Protein AF-A0A366HAL2-F1 (afdb_monomer_lite)

Sequence (112 aa):
MAKYQVVRPWFGVAMGQIVTLKEVHPALRANVMLVSEGAPKESDAAAKVLDAARAEAQSIIDAAKAEGQAIIDAARAEVESLIASEVAETASLTPATPDATSDKPKATPKGK

Structure (mmCIF, N/CA/C/O backbone):
data_AF-A0A366HAL2-F1
#
_entry.id   AF-A0A366HAL2-F1
#
loop_
_atom_site.group_PDB
_atom_site.id
_atom_site.type_symbol
_atom_site.label_atom_id
_atom_site.label_alt_id
_atom_site.label_comp_id
_atom_site.label_asym_id
_atom_site.label_entity_id
_atom_site.label_seq_id
_atom_site.pdbx_PDB_ins_code
_atom_site.Cartn_x
_atom_site.Cartn_y
_atom_site.Cartn_z
_atom_site.occupancy
_atom_site.B_iso_or_equiv
_atom_site.auth_seq_id
_atom_site.auth_comp_id
_atom_site.auth_asym_id
_atom_site.auth_atom_id
_atom_site.pdbx_PDB_model_num
ATOM 1 N N . MET A 1 1 ? 12.889 4.866 -34.973 1.00 76.19 1 MET A N 1
ATOM 2 C CA . MET A 1 1 ? 14.298 4.956 -34.522 1.00 76.19 1 MET A CA 1
ATOM 3 C C . MET A 1 1 ? 14.413 4.161 -33.235 1.00 76.19 1 MET A C 1
ATOM 5 O O . MET A 1 1 ? 13.475 4.220 -32.450 1.00 76.19 1 MET A O 1
ATOM 9 N N . ALA A 1 2 ? 15.485 3.396 -33.040 1.00 85.75 2 ALA A N 1
ATOM 10 C CA . ALA A 1 2 ? 15.622 2.546 -31.858 1.00 85.75 2 ALA A CA 1
ATOM 11 C C . ALA A 1 2 ? 16.191 3.340 -30.672 1.00 85.75 2 ALA A C 1
ATOM 13 O O . ALA A 1 2 ? 17.016 4.241 -30.851 1.00 85.75 2 ALA A O 1
ATOM 14 N N . LYS A 1 3 ? 15.729 3.006 -29.465 1.00 89.81 3 LYS A N 1
ATOM 15 C CA . LYS A 1 3 ? 16.208 3.590 -28.211 1.00 89.81 3 LYS A CA 1
ATOM 16 C C . LYS A 1 3 ? 17.253 2.667 -27.605 1.00 89.81 3 LYS A C 1
ATOM 18 O O . LYS A 1 3 ? 17.051 1.457 -27.535 1.00 89.81 3 LYS A O 1
ATOM 23 N N . TYR A 1 4 ? 18.351 3.243 -27.148 1.00 91.25 4 TYR A N 1
ATOM 24 C CA . TYR A 1 4 ? 19.433 2.507 -26.520 1.00 91.25 4 TYR A CA 1
ATOM 25 C C . TYR A 1 4 ? 19.798 3.142 -25.187 1.00 91.25 4 TYR A C 1
ATOM 27 O O . TYR A 1 4 ? 19.846 4.363 -25.075 1.00 91.25 4 TYR A O 1
ATOM 35 N N . GLN A 1 5 ? 20.074 2.313 -24.189 1.00 91.44 5 GLN A N 1
ATOM 36 C CA . GLN A 1 5 ? 20.568 2.724 -22.889 1.00 91.44 5 GLN A CA 1
ATOM 37 C C . GLN A 1 5 ? 22.086 2.649 -22.894 1.00 91.44 5 GLN A C 1
ATOM 39 O O . GLN A 1 5 ? 22.680 1.672 -23.350 1.00 91.44 5 GLN A O 1
ATOM 44 N N . VAL A 1 6 ? 22.718 3.689 -22.376 1.00 93.69 6 VAL A N 1
ATOM 45 C CA . VAL A 1 6 ? 24.170 3.788 -22.289 1.00 93.69 6 VAL A CA 1
ATOM 46 C C . VAL A 1 6 ? 24.654 2.955 -21.107 1.00 93.69 6 VAL A C 1
ATOM 48 O O . VAL A 1 6 ? 24.325 3.238 -19.960 1.00 93.69 6 VAL A O 1
ATOM 51 N N . VAL A 1 7 ? 25.453 1.932 -21.384 1.00 92.44 7 VAL A N 1
ATOM 52 C CA . VAL A 1 7 ? 26.073 1.061 -20.374 1.00 92.44 7 VAL A CA 1
ATOM 53 C C . VAL A 1 7 ? 27.501 1.513 -20.068 1.00 92.44 7 VAL A C 1
ATOM 55 O O . VAL A 1 7 ? 27.951 1.401 -18.932 1.00 92.44 7 VAL A O 1
ATOM 58 N N . ARG A 1 8 ? 28.214 2.067 -21.059 1.00 92.94 8 ARG A N 1
ATOM 59 C CA . ARG A 1 8 ? 29.544 2.668 -20.869 1.00 92.94 8 ARG A CA 1
ATOM 60 C C . ARG A 1 8 ? 29.494 4.141 -21.270 1.00 92.94 8 ARG A C 1
ATOM 62 O O . ARG A 1 8 ? 29.197 4.406 -22.432 1.00 92.94 8 ARG A O 1
ATOM 69 N N . PRO A 1 9 ? 29.762 5.088 -20.357 1.00 93.94 9 PRO A N 1
ATOM 70 C CA . PRO A 1 9 ? 29.680 6.513 -20.660 1.00 93.94 9 PRO A CA 1
ATOM 71 C C . PRO A 1 9 ? 30.752 6.948 -21.669 1.00 93.94 9 PRO A C 1
ATOM 73 O O . PRO A 1 9 ? 31.809 6.326 -21.789 1.00 93.94 9 PRO A O 1
ATOM 76 N N . TRP A 1 10 ? 30.481 8.040 -22.382 1.00 93.19 10 TRP A N 1
ATOM 77 C CA . TRP A 1 10 ? 31.435 8.700 -23.280 1.00 93.19 10 TRP A CA 1
ATOM 78 C C . TRP A 1 10 ? 31.200 10.216 -23.288 1.00 93.19 10 TRP A C 1
ATOM 80 O O . TRP A 1 10 ? 30.402 10.734 -22.510 1.00 93.19 10 TRP A O 1
ATOM 90 N N . PHE A 1 11 ? 31.917 10.946 -24.147 1.00 88.38 11 PHE A N 1
ATOM 91 C CA . PHE A 1 11 ? 31.882 12.408 -24.170 1.00 88.38 11 PHE A CA 1
ATOM 92 C C . PHE A 1 11 ? 30.452 12.965 -24.298 1.00 88.38 11 PHE A C 1
ATOM 94 O O . PHE A 1 11 ? 29.795 12.788 -25.323 1.00 88.38 11 PHE A O 1
ATOM 101 N N . GLY A 1 12 ? 29.985 13.633 -23.238 1.00 90.31 12 GLY A N 1
ATOM 102 C CA . GLY A 1 12 ? 28.665 14.265 -23.167 1.00 90.31 12 GLY A CA 1
ATOM 103 C C . GLY A 1 12 ? 27.483 13.323 -22.901 1.00 90.31 12 GLY A C 1
ATOM 104 O O . GLY A 1 12 ? 26.348 13.793 -22.918 1.00 90.31 12 GLY A O 1
ATOM 105 N N . VAL A 1 13 ? 27.715 12.025 -22.657 1.00 92.50 13 VAL A N 1
ATOM 106 C CA . VAL A 1 13 ? 26.651 11.031 -22.437 1.00 92.50 13 VAL A CA 1
ATOM 107 C C . VAL A 1 13 ? 26.915 10.219 -21.170 1.00 92.50 13 VAL A C 1
ATOM 109 O O . VAL A 1 13 ? 27.946 9.554 -21.036 1.00 92.50 13 VAL A O 1
ATOM 112 N N . ALA A 1 14 ? 25.961 10.266 -20.242 1.00 92.00 14 ALA A N 1
ATOM 113 C CA . ALA A 1 14 ? 26.062 9.619 -18.939 1.00 92.00 14 ALA A CA 1
ATOM 114 C C . ALA A 1 14 ? 25.627 8.145 -18.979 1.00 92.00 14 ALA A C 1
ATOM 116 O O . ALA A 1 14 ? 24.835 7.722 -19.823 1.00 92.00 14 ALA A O 1
ATOM 117 N N . MET A 1 15 ? 26.121 7.357 -18.023 1.00 89.19 15 MET A N 1
ATOM 118 C CA . MET A 1 15 ? 25.671 5.981 -17.809 1.00 89.19 15 MET A CA 1
ATOM 119 C C . MET A 1 15 ? 24.175 5.958 -17.454 1.00 89.19 15 MET A C 1
ATOM 121 O O . MET A 1 15 ? 23.698 6.788 -16.686 1.00 89.19 15 MET A O 1
ATOM 125 N N . GLY A 1 16 ? 23.429 5.021 -18.034 1.00 88.31 16 GLY A N 1
ATOM 126 C CA . GLY A 1 16 ? 21.982 4.876 -17.862 1.00 88.31 16 GLY A CA 1
ATOM 127 C C . GLY A 1 16 ? 21.130 5.783 -18.757 1.00 88.31 16 GLY A C 1
ATOM 128 O O . GLY A 1 16 ? 19.924 5.561 -18.854 1.00 88.31 16 GLY A O 1
ATOM 129 N N . GLN A 1 17 ? 21.723 6.760 -19.451 1.00 90.06 17 GLN A N 1
ATOM 130 C CA . GLN A 1 17 ? 21.001 7.670 -20.341 1.00 90.06 17 GLN A CA 1
ATOM 131 C C . GLN A 1 17 ? 20.403 6.925 -21.545 1.00 90.06 17 GLN A C 1
ATOM 133 O O . GLN A 1 17 ? 21.058 6.067 -22.140 1.00 90.06 17 GLN A O 1
ATOM 138 N N . ILE A 1 18 ? 19.169 7.277 -21.929 1.00 90.31 18 ILE A N 1
ATOM 139 C CA . ILE A 1 18 ? 18.510 6.729 -23.121 1.00 90.31 18 ILE A CA 1
ATOM 140 C C . ILE A 1 18 ? 18.753 7.657 -24.312 1.00 90.31 18 ILE A C 1
ATOM 142 O O . ILE A 1 18 ? 18.316 8.807 -24.321 1.00 90.31 18 ILE A O 1
AT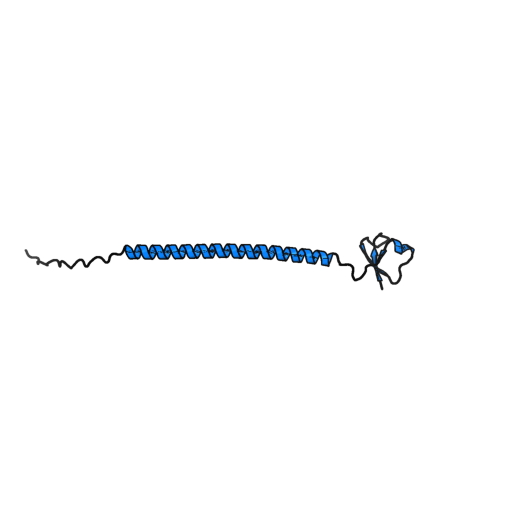OM 146 N N . VAL A 1 19 ? 19.431 7.140 -25.333 1.00 90.25 19 VAL A N 1
ATOM 147 C CA . VAL A 1 19 ? 19.716 7.834 -26.593 1.00 90.25 19 VAL A CA 1
ATOM 148 C C . VAL A 1 19 ? 18.918 7.209 -27.732 1.00 90.25 19 VAL A C 1
ATOM 150 O O . VAL A 1 19 ? 18.734 5.994 -27.798 1.00 90.25 19 VAL A O 1
ATOM 153 N N . THR A 1 20 ? 18.427 8.043 -28.647 1.00 91.25 20 THR A N 1
ATOM 154 C CA . THR A 1 20 ? 17.710 7.575 -29.840 1.00 91.25 20 THR A CA 1
ATOM 155 C C . THR A 1 20 ? 18.662 7.607 -31.023 1.00 91.25 20 THR A C 1
ATOM 157 O O . THR A 1 20 ? 19.159 8.670 -31.386 1.00 91.25 20 THR A O 1
ATOM 160 N N . LEU A 1 21 ? 18.926 6.446 -31.621 1.00 88.50 21 LEU A N 1
ATOM 161 C CA . LEU A 1 21 ? 19.870 6.308 -32.729 1.00 88.50 21 LEU A CA 1
ATOM 162 C C . LEU A 1 21 ? 19.152 5.718 -33.946 1.00 88.50 21 LEU A C 1
ATOM 164 O O . LEU A 1 21 ? 18.352 4.784 -33.832 1.00 88.50 21 LEU A O 1
ATOM 168 N N . LYS A 1 22 ? 19.431 6.278 -35.128 1.00 87.19 22 LYS A N 1
ATOM 169 C CA . LYS A 1 22 ? 18.942 5.735 -36.405 1.00 87.19 22 LYS A CA 1
ATOM 170 C C . LYS A 1 22 ? 19.649 4.420 -36.740 1.00 87.19 22 LYS A C 1
ATOM 172 O O . LYS A 1 22 ? 18.991 3.463 -37.125 1.00 87.19 22 LYS A O 1
ATOM 177 N N . GLU A 1 23 ? 20.961 4.385 -36.535 1.00 88.44 23 GLU A N 1
ATOM 178 C CA . GLU A 1 23 ? 21.834 3.229 -36.727 1.00 88.44 23 GLU A CA 1
ATOM 179 C C . GLU A 1 23 ? 22.965 3.291 -35.688 1.00 88.44 23 GLU A C 1
ATOM 181 O O . GLU A 1 23 ? 23.411 4.382 -35.324 1.00 88.44 23 GLU A O 1
ATOM 186 N N . VAL A 1 24 ? 23.402 2.140 -35.168 1.00 88.25 24 VAL A N 1
ATOM 187 C CA . VAL A 1 24 ? 24.473 2.074 -34.161 1.00 88.25 24 VAL A CA 1
ATOM 188 C C . VAL A 1 24 ? 25.812 1.876 -34.857 1.00 88.25 24 VAL A C 1
ATOM 190 O O . VAL A 1 24 ? 26.053 0.839 -35.471 1.00 88.25 24 VAL A O 1
ATOM 193 N N . HIS A 1 25 ? 26.709 2.851 -34.711 1.00 87.94 25 HIS A N 1
ATOM 194 C CA . HIS A 1 25 ? 28.073 2.746 -35.223 1.00 87.94 25 HIS A CA 1
ATOM 195 C C . HIS A 1 25 ? 28.848 1.621 -34.502 1.00 87.94 25 HIS A C 1
ATOM 197 O O . HIS A 1 25 ? 28.709 1.493 -33.280 1.00 87.94 25 HIS A O 1
ATOM 203 N N . PRO A 1 26 ? 29.724 0.853 -35.186 1.00 92.62 26 PRO A N 1
ATOM 204 C CA . PRO A 1 26 ? 30.485 -0.242 -34.575 1.00 92.62 26 PRO A CA 1
ATOM 205 C C . PRO A 1 26 ? 31.220 0.135 -33.280 1.00 92.62 26 PR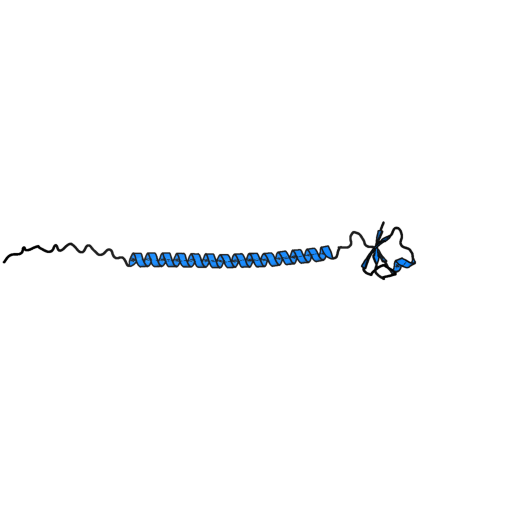O A C 1
ATOM 207 O O . PRO A 1 26 ? 31.219 -0.638 -32.326 1.00 92.62 26 PRO A O 1
ATOM 210 N N . ALA A 1 27 ? 31.772 1.351 -33.210 1.00 89.00 27 ALA A N 1
ATOM 211 C CA . ALA A 1 27 ? 32.467 1.864 -32.025 1.00 89.00 27 ALA A CA 1
ATOM 212 C C . ALA A 1 27 ? 31.559 2.066 -30.793 1.00 89.00 27 ALA A C 1
ATOM 214 O O . ALA A 1 27 ? 32.033 1.980 -29.666 1.00 89.00 27 ALA A O 1
ATOM 215 N N . LEU A 1 28 ? 30.261 2.327 -30.989 1.00 89.56 28 LEU A N 1
ATOM 216 C CA . LEU A 1 28 ? 29.306 2.563 -29.899 1.00 89.56 28 LEU A CA 1
ATOM 217 C C . LEU A 1 28 ? 28.591 1.286 -29.453 1.00 89.56 28 LEU A C 1
ATOM 219 O O . LEU A 1 28 ? 27.965 1.275 -28.398 1.00 89.56 28 LEU A O 1
ATOM 223 N N . ARG A 1 29 ? 28.708 0.193 -30.216 1.00 87.75 29 ARG A N 1
ATOM 224 C CA . ARG A 1 29 ? 27.992 -1.064 -29.964 1.00 87.75 29 ARG A CA 1
ATOM 225 C C . ARG A 1 29 ? 28.310 -1.678 -28.598 1.00 87.75 29 ARG A C 1
ATOM 227 O O . ARG A 1 29 ? 27.428 -2.260 -27.985 1.00 87.75 29 ARG A O 1
ATOM 234 N N . ALA A 1 30 ? 29.543 -1.529 -28.114 1.00 89.81 30 ALA A N 1
ATOM 235 C CA . ALA A 1 30 ? 29.948 -2.005 -26.788 1.00 89.81 30 ALA A CA 1
ATOM 236 C C . ALA A 1 30 ? 29.458 -1.103 -25.640 1.00 89.81 30 ALA A C 1
ATOM 238 O O . ALA A 1 30 ? 29.490 -1.503 -24.476 1.00 89.81 30 ALA A O 1
ATOM 239 N N . ASN A 1 31 ? 29.026 0.117 -25.962 1.00 93.12 31 ASN A N 1
ATOM 240 C CA . ASN A 1 31 ? 28.678 1.137 -24.984 1.00 93.12 31 ASN A CA 1
ATOM 241 C C . ASN A 1 31 ? 27.171 1.267 -24.785 1.00 93.12 31 ASN A C 1
ATOM 243 O O . ASN A 1 31 ? 26.748 1.918 -23.832 1.00 93.12 31 ASN A O 1
ATOM 247 N N . VAL A 1 32 ? 26.368 0.669 -25.665 1.00 91.94 32 VAL A N 1
ATOM 248 C CA . VAL A 1 32 ? 24.916 0.816 -25.671 1.00 91.94 32 VAL A CA 1
ATOM 249 C C . VAL A 1 32 ? 24.216 -0.536 -25.652 1.00 91.94 32 VAL A C 1
ATOM 251 O O . VAL A 1 32 ? 24.656 -1.491 -26.285 1.00 91.94 32 VAL A O 1
ATOM 254 N N . MET A 1 33 ? 23.092 -0.605 -24.951 1.00 89.19 33 MET A N 1
ATOM 255 C CA . MET A 1 33 ? 22.198 -1.756 -24.912 1.00 89.19 33 MET A CA 1
ATOM 256 C C . MET A 1 33 ? 20.843 -1.342 -25.476 1.00 89.19 33 MET A C 1
ATOM 258 O O . MET A 1 33 ? 20.345 -0.263 -25.165 1.00 89.19 33 MET A O 1
ATOM 262 N N . LEU A 1 34 ? 20.249 -2.165 -26.340 1.00 87.31 34 LEU A N 1
ATOM 263 C CA . LEU A 1 34 ? 18.931 -1.873 -26.902 1.00 87.31 34 LEU A CA 1
ATOM 264 C C . LEU A 1 34 ? 17.888 -1.856 -25.780 1.00 87.31 34 LEU A C 1
ATOM 266 O O . LEU A 1 34 ? 17.733 -2.844 -25.065 1.00 87.31 34 LEU A O 1
ATOM 270 N N . VAL A 1 35 ? 17.150 -0.754 -25.659 1.00 84.50 35 VAL A N 1
ATOM 271 C CA . VAL A 1 35 ? 16.002 -0.680 -24.755 1.00 84.50 35 VAL A CA 1
ATOM 272 C C . VAL A 1 35 ? 14.811 -1.230 -25.516 1.00 84.50 35 VAL A C 1
ATOM 274 O O . VAL A 1 35 ? 14.244 -0.559 -26.379 1.00 84.50 35 VAL A O 1
ATOM 277 N N . SER A 1 36 ? 14.455 -2.477 -25.217 1.00 70.38 36 SER A N 1
ATOM 278 C CA . SER A 1 36 ? 13.171 -3.029 -25.639 1.00 70.38 36 SER A CA 1
ATOM 279 C C . SER A 1 36 ? 12.053 -2.186 -25.027 1.00 70.38 36 SER A C 1
ATOM 281 O O . SER A 1 36 ? 12.042 -1.962 -23.816 1.00 70.38 36 SER A O 1
ATOM 283 N N . GLU A 1 37 ? 11.089 -1.747 -25.841 1.00 59.94 37 GLU A N 1
ATOM 284 C CA . GLU A 1 37 ? 9.893 -1.032 -25.363 1.00 59.94 37 GLU A CA 1
ATOM 285 C C . GLU A 1 37 ? 9.003 -1.892 -24.441 1.00 59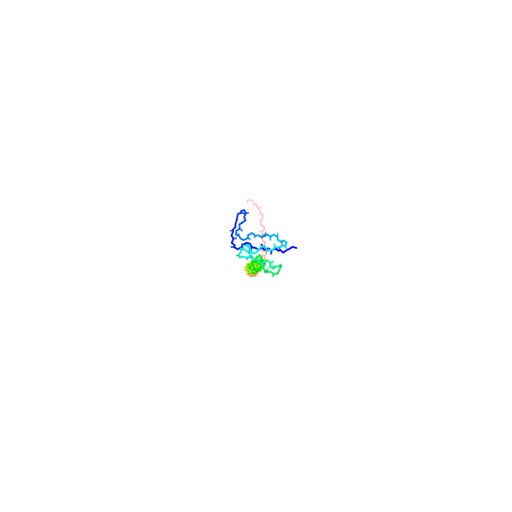.94 37 GLU A C 1
ATOM 287 O O . GLU A 1 37 ? 8.051 -1.375 -23.865 1.00 59.94 37 GLU A O 1
ATOM 292 N N . GLY A 1 38 ? 9.340 -3.177 -24.255 1.00 54.28 38 GLY A N 1
ATOM 293 C CA . GLY A 1 38 ? 8.694 -4.103 -23.324 1.00 54.28 38 GLY A CA 1
ATOM 294 C C . GLY A 1 38 ? 9.542 -4.528 -22.120 1.00 54.28 38 GLY A C 1
ATOM 295 O O . GLY A 1 38 ? 9.133 -5.445 -21.412 1.00 54.28 38 GLY A O 1
ATOM 296 N N . ALA A 1 39 ? 10.715 -3.928 -21.874 1.00 53.81 39 ALA A N 1
ATOM 297 C CA . ALA A 1 39 ? 11.387 -4.141 -20.592 1.00 53.81 39 ALA A CA 1
ATOM 298 C C . ALA A 1 39 ? 10.471 -3.595 -19.482 1.00 53.81 39 ALA A C 1
ATOM 300 O O . ALA A 1 39 ? 10.039 -2.442 -19.604 1.00 53.81 39 ALA A O 1
ATOM 301 N N . PRO A 1 40 ? 10.137 -4.384 -18.437 1.00 52.81 40 PRO A N 1
ATOM 302 C CA . PRO A 1 40 ? 9.362 -3.868 -17.322 1.00 52.81 40 PRO A CA 1
ATOM 303 C C . PRO A 1 40 ? 10.145 -2.677 -16.795 1.00 52.81 40 PRO A C 1
ATOM 305 O O . PRO A 1 40 ? 11.287 -2.823 -16.354 1.00 52.81 40 PRO A O 1
ATOM 308 N N . LYS A 1 41 ? 9.570 -1.478 -16.919 1.00 60.31 41 LYS A N 1
ATOM 309 C CA . LYS A 1 41 ? 10.163 -0.324 -16.263 1.00 60.31 41 LYS A CA 1
ATOM 310 C C . LYS A 1 41 ? 10.241 -0.729 -14.798 1.00 60.31 41 LYS A C 1
ATOM 312 O O . LYS A 1 41 ? 9.250 -1.226 -14.267 1.00 60.31 41 LYS A O 1
ATOM 317 N N . GLU A 1 42 ? 11.382 -0.556 -14.139 1.00 61.78 42 GLU A N 1
ATOM 318 C CA . GLU A 1 42 ? 11.474 -0.819 -12.694 1.00 61.78 42 GLU A CA 1
ATOM 319 C C . GLU A 1 42 ? 10.336 -0.119 -11.930 1.00 61.78 42 GLU A C 1
ATOM 321 O O . GLU A 1 42 ? 9.876 -0.621 -10.909 1.00 61.78 42 GLU A O 1
ATOM 326 N N . SER A 1 43 ? 9.794 0.970 -12.494 1.00 64.75 43 SER A N 1
ATOM 327 C CA . SER A 1 43 ? 8.581 1.640 -12.033 1.00 64.75 43 SER A CA 1
ATOM 328 C C . SER A 1 43 ? 7.345 0.743 -11.925 1.00 64.75 43 SER A C 1
ATOM 330 O O . SER A 1 43 ? 6.568 0.950 -11.008 1.00 64.75 43 SER A O 1
ATOM 332 N N . ASP A 1 44 ? 7.137 -0.237 -12.807 1.00 75.12 44 ASP A N 1
ATOM 333 C CA . ASP A 1 44 ? 5.954 -1.111 -12.778 1.00 75.12 44 ASP A CA 1
ATOM 334 C C . ASP A 1 44 ? 6.076 -2.190 -11.697 1.00 75.12 44 ASP A C 1
ATOM 336 O O . ASP A 1 44 ? 5.095 -2.535 -11.038 1.00 75.12 44 ASP A O 1
ATOM 340 N N . ALA A 1 45 ? 7.286 -2.713 -11.477 1.00 78.50 45 ALA A N 1
ATOM 341 C CA . ALA A 1 45 ? 7.551 -3.616 -10.359 1.00 78.50 45 ALA A CA 1
ATOM 342 C C . ALA A 1 45 ? 7.468 -2.863 -9.021 1.00 78.50 45 ALA A C 1
ATOM 344 O O . ALA A 1 45 ? 6.817 -3.333 -8.091 1.00 78.50 45 ALA A O 1
ATOM 345 N N . ALA A 1 46 ? 8.050 -1.662 -8.950 1.00 82.38 46 ALA A N 1
ATOM 346 C CA . ALA A 1 46 ? 7.960 -0.790 -7.785 1.00 82.38 46 ALA A CA 1
ATOM 347 C C . ALA A 1 46 ? 6.513 -0.357 -7.495 1.00 82.38 46 ALA A C 1
ATOM 349 O O . ALA A 1 46 ? 6.102 -0.357 -6.338 1.00 82.38 46 ALA A O 1
ATOM 350 N N . ALA A 1 47 ? 5.717 -0.051 -8.526 1.00 88.25 47 ALA A N 1
ATOM 351 C CA . ALA A 1 47 ? 4.305 0.296 -8.378 1.00 88.25 47 ALA A CA 1
ATOM 352 C C . ALA A 1 47 ? 3.508 -0.852 -7.751 1.00 88.25 47 ALA A C 1
ATOM 354 O O . ALA A 1 47 ? 2.805 -0.634 -6.772 1.00 88.25 47 ALA A O 1
ATOM 355 N N . LYS A 1 48 ? 3.700 -2.090 -8.224 1.00 90.00 48 LYS A N 1
ATOM 356 C CA . LYS A 1 48 ? 3.036 -3.268 -7.640 1.00 90.00 48 LYS A CA 1
ATOM 357 C C . LYS A 1 48 ? 3.383 -3.478 -6.168 1.00 90.00 48 LYS A C 1
ATOM 359 O O . LYS A 1 48 ? 2.507 -3.831 -5.386 1.00 90.00 48 LYS A O 1
ATOM 364 N N . VAL A 1 49 ? 4.643 -3.259 -5.786 1.00 94.06 49 VAL A N 1
ATOM 365 C CA . VAL A 1 49 ? 5.066 -3.347 -4.378 1.00 94.06 49 VAL A CA 1
ATOM 366 C C . VAL A 1 49 ? 4.398 -2.254 -3.543 1.00 94.06 49 VAL A C 1
ATOM 368 O O . VAL A 1 49 ? 3.923 -2.532 -2.446 1.00 94.06 49 VAL A O 1
ATOM 371 N N . LEU A 1 50 ? 4.312 -1.026 -4.061 1.00 93.06 50 LEU A N 1
ATOM 372 C CA . LEU A 1 50 ? 3.636 0.076 -3.374 1.00 93.06 50 LEU A CA 1
ATOM 373 C C . LEU A 1 50 ? 2.127 -0.157 -3.235 1.00 93.06 50 LEU A C 1
ATOM 375 O O . LEU A 1 50 ? 1.567 0.144 -2.184 1.00 93.06 50 LEU A O 1
ATOM 379 N N . ASP A 1 51 ? 1.477 -0.705 -4.259 1.00 94.38 51 ASP A N 1
ATOM 380 C CA . ASP A 1 51 ? 0.050 -1.028 -4.219 1.00 94.38 51 ASP A CA 1
ATOM 381 C C . ASP A 1 51 ? -0.239 -2.144 -3.210 1.00 94.38 51 ASP A C 1
ATOM 383 O O . ASP A 1 51 ? -1.168 -2.021 -2.411 1.00 94.38 51 ASP A O 1
ATOM 387 N N . ALA A 1 52 ? 0.597 -3.188 -3.174 1.00 95.31 52 ALA A N 1
ATOM 388 C CA . ALA A 1 52 ? 0.504 -4.247 -2.171 1.00 95.31 52 ALA A CA 1
ATOM 389 C C . ALA A 1 52 ? 0.695 -3.698 -0.747 1.00 95.31 52 ALA A C 1
ATOM 391 O O . ALA A 1 52 ? -0.146 -3.930 0.119 1.00 95.31 52 ALA A O 1
ATOM 392 N N . ALA A 1 53 ? 1.735 -2.888 -0.521 1.00 96.88 53 ALA A N 1
ATOM 393 C CA . ALA A 1 53 ? 1.993 -2.279 0.783 1.00 96.88 53 ALA A CA 1
ATOM 394 C C . ALA A 1 53 ? 0.843 -1.364 1.244 1.00 96.88 53 ALA A C 1
ATOM 396 O O . ALA A 1 53 ? 0.498 -1.333 2.425 1.00 96.88 53 ALA A O 1
ATOM 397 N N . ARG A 1 54 ? 0.213 -0.628 0.319 1.00 96.81 54 ARG A N 1
ATOM 398 C CA . ARG A 1 54 ? -0.972 0.192 0.617 1.00 96.81 54 ARG A CA 1
ATOM 399 C C . ARG A 1 54 ? -2.183 -0.656 0.976 1.00 96.81 54 ARG A C 1
ATOM 401 O O . ARG A 1 54 ? -2.899 -0.296 1.905 1.00 96.81 54 ARG A O 1
ATOM 408 N N . ALA A 1 55 ? -2.411 -1.756 0.262 1.00 97.31 55 ALA A N 1
ATOM 409 C CA . ALA A 1 55 ? -3.509 -2.669 0.557 1.00 97.31 55 ALA A CA 1
ATOM 410 C C . ALA A 1 55 ? -3.362 -3.292 1.955 1.00 97.31 55 ALA A C 1
ATOM 412 O O . ALA A 1 55 ? -4.321 -3.310 2.725 1.00 97.31 55 ALA A O 1
ATOM 413 N N . GLU A 1 56 ? -2.152 -3.721 2.318 1.00 97.12 56 GLU A N 1
ATOM 414 C CA . GLU A 1 56 ? -1.857 -4.240 3.658 1.00 97.12 56 GLU A CA 1
ATOM 415 C C . GLU A 1 56 ? -2.064 -3.176 4.743 1.00 97.12 56 GLU A C 1
ATOM 417 O O . GLU A 1 56 ? -2.758 -3.422 5.730 1.00 97.12 56 GLU A O 1
ATOM 422 N N . ALA A 1 57 ? -1.536 -1.964 4.541 1.00 97.38 57 ALA A N 1
ATOM 423 C CA . ALA A 1 57 ? -1.725 -0.861 5.481 1.00 97.38 57 ALA A CA 1
ATOM 424 C C . ALA A 1 57 ? -3.210 -0.510 5.671 1.00 97.38 57 ALA A C 1
ATOM 426 O O . ALA A 1 57 ? -3.656 -0.284 6.797 1.00 97.38 57 ALA A O 1
ATOM 427 N N . GLN A 1 58 ? -3.988 -0.506 4.585 1.00 98.12 58 GLN A N 1
ATOM 428 C CA . GLN A 1 58 ? -5.423 -0.245 4.638 1.00 98.12 58 GLN A CA 1
ATOM 429 C C . GLN A 1 58 ? -6.160 -1.332 5.431 1.00 98.12 58 GLN A C 1
ATOM 431 O O . GLN A 1 58 ? -6.974 -1.006 6.291 1.00 98.12 58 GLN A O 1
ATOM 436 N N . SER A 1 59 ? -5.809 -2.605 5.228 1.00 97.25 59 SER A N 1
ATOM 437 C CA . SER A 1 59 ? -6.389 -3.715 5.991 1.00 97.25 59 SER A CA 1
ATOM 438 C C . SER A 1 59 ? -6.139 -3.591 7.497 1.00 97.25 59 SER A C 1
ATOM 440 O O . SER A 1 59 ? -7.031 -3.896 8.285 1.00 97.25 59 SER A O 1
ATOM 442 N N . ILE A 1 60 ? -4.952 -3.137 7.912 1.00 97.94 60 ILE A N 1
ATOM 443 C CA . ILE A 1 60 ? -4.626 -2.922 9.331 1.00 97.94 60 ILE A CA 1
ATOM 444 C C . ILE A 1 60 ? -5.472 -1.782 9.913 1.00 97.94 60 ILE A C 1
ATOM 446 O O . ILE A 1 60 ? -5.997 -1.899 11.019 1.00 97.94 60 ILE A O 1
ATOM 450 N N . ILE A 1 61 ? -5.632 -0.687 9.165 1.00 97.8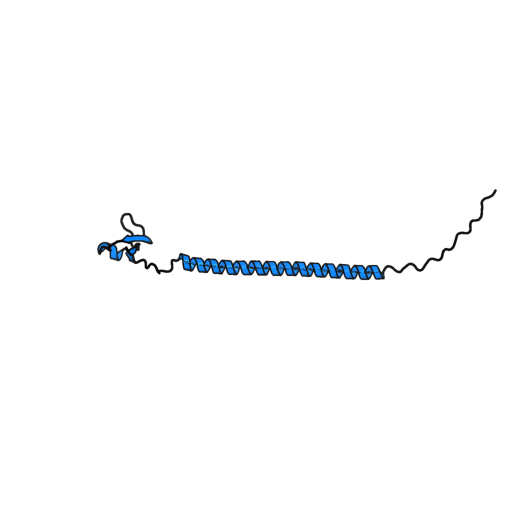1 61 ILE A N 1
ATOM 451 C CA . ILE A 1 61 ? -6.452 0.457 9.585 1.00 97.81 61 ILE A CA 1
ATOM 452 C C . ILE A 1 61 ? -7.917 0.044 9.748 1.00 97.81 61 ILE A C 1
ATOM 454 O O . ILE A 1 61 ? -8.562 0.443 10.719 1.00 97.81 61 ILE A O 1
ATOM 458 N N . ASP A 1 62 ? -8.447 -0.740 8.812 1.00 98.12 62 ASP A N 1
ATOM 459 C CA . ASP A 1 62 ? -9.842 -1.172 8.848 1.00 98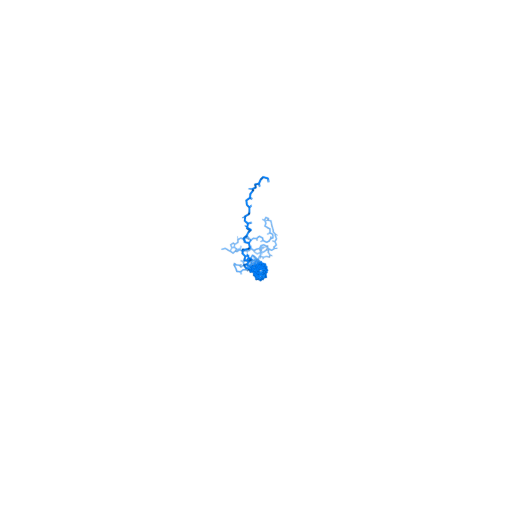.12 62 ASP A CA 1
ATOM 460 C C . ASP A 1 62 ? -10.097 -2.152 9.998 1.00 98.12 62 ASP A C 1
ATOM 462 O O . ASP A 1 62 ? -11.089 -1.999 10.714 1.00 98.12 62 ASP A O 1
ATOM 466 N N . ALA A 1 63 ? -9.165 -3.077 10.254 1.00 97.69 63 ALA A N 1
ATOM 467 C CA . ALA A 1 63 ? -9.217 -3.955 11.421 1.00 97.69 63 ALA A CA 1
ATOM 468 C C . ALA A 1 63 ? -9.200 -3.156 12.735 1.00 97.69 63 ALA A C 1
ATOM 470 O O . ALA A 1 63 ? -10.086 -3.327 13.570 1.00 97.69 63 ALA A O 1
ATOM 471 N N . ALA A 1 64 ? -8.270 -2.207 12.886 1.00 98.19 64 ALA A N 1
ATOM 472 C CA . ALA A 1 64 ? -8.172 -1.381 14.089 1.00 98.19 64 ALA A CA 1
ATOM 473 C C . ALA A 1 64 ? -9.437 -0.538 14.336 1.00 98.19 64 ALA A C 1
ATOM 475 O O . ALA A 1 64 ? -9.871 -0.372 15.477 1.00 98.19 64 ALA A O 1
ATOM 476 N N . LYS A 1 65 ? -10.061 -0.014 13.273 1.00 98.19 65 LYS A N 1
ATOM 477 C CA . LYS A 1 65 ? -11.339 0.706 13.377 1.00 98.19 65 LYS A CA 1
ATOM 478 C C . LYS A 1 65 ? -12.478 -0.212 13.803 1.00 98.19 65 LYS A C 1
ATOM 480 O O . LYS A 1 65 ? -13.277 0.185 14.646 1.00 98.19 65 LYS A O 1
ATOM 485 N N . ALA A 1 66 ? -12.556 -1.411 13.228 1.00 97.88 66 ALA A N 1
ATOM 486 C CA . ALA A 1 66 ? -13.583 -2.384 13.574 1.00 97.88 66 ALA A CA 1
ATOM 487 C C . ALA A 1 66 ? -13.465 -2.823 15.041 1.00 97.88 66 ALA A C 1
ATOM 489 O O . ALA A 1 66 ? -14.460 -2.827 15.761 1.00 97.88 66 ALA A O 1
ATOM 490 N N . GLU A 1 67 ? -12.248 -3.109 15.507 1.00 97.56 67 GLU A N 1
ATOM 491 C CA . GLU A 1 67 ? -11.977 -3.442 16.909 1.00 97.56 67 GLU A CA 1
ATOM 492 C C . GLU A 1 67 ? -12.335 -2.287 17.852 1.00 97.56 67 GLU A C 1
ATOM 494 O O . GLU A 1 67 ? -13.037 -2.489 18.843 1.00 97.56 67 GLU A O 1
ATOM 499 N N . GLY A 1 68 ? -11.920 -1.059 17.525 1.00 97.19 68 GLY A N 1
ATOM 500 C CA . GLY A 1 68 ? -12.264 0.121 18.318 1.00 97.19 68 GLY A CA 1
ATOM 501 C C . GLY A 1 68 ? -13.775 0.346 18.410 1.00 97.19 68 GLY A C 1
ATOM 502 O O . GLY A 1 68 ? -14.289 0.648 19.488 1.00 97.19 68 GLY A O 1
ATOM 503 N N . GLN A 1 69 ? -14.500 0.149 17.306 1.00 98.00 69 GLN A N 1
ATOM 504 C CA . GLN A 1 69 ? -15.956 0.268 17.291 1.00 98.00 69 GLN A CA 1
ATOM 505 C C . GLN A 1 69 ? -16.620 -0.817 18.146 1.00 98.00 69 GLN A C 1
ATOM 507 O O . GLN A 1 69 ? -17.503 -0.500 18.938 1.00 98.00 69 GLN A O 1
ATOM 512 N N . ALA A 1 70 ? -16.149 -2.063 18.065 1.00 97.50 70 ALA A N 1
ATOM 513 C CA . ALA A 1 70 ? -16.673 -3.158 18.877 1.00 97.50 70 ALA A CA 1
ATOM 514 C C . ALA A 1 70 ? -16.505 -2.900 20.385 1.00 97.50 70 ALA A C 1
ATOM 516 O O . ALA A 1 70 ? -17.412 -3.193 21.160 1.00 97.50 70 ALA A O 1
ATOM 517 N N . ILE A 1 71 ? -15.383 -2.303 20.807 1.00 97.62 71 ILE A N 1
ATOM 518 C CA . ILE A 1 71 ? -15.163 -1.908 22.208 1.00 97.62 71 ILE A CA 1
ATOM 519 C C . ILE A 1 71 ? -16.161 -0.825 22.635 1.00 97.62 71 ILE A C 1
ATOM 521 O O . ILE A 1 71 ? -16.727 -0.906 23.724 1.00 97.62 71 ILE A O 1
ATOM 525 N N . ILE A 1 72 ? -16.395 0.182 21.788 1.00 97.38 72 ILE A N 1
ATOM 526 C CA . ILE A 1 72 ? -17.366 1.250 22.071 1.00 97.38 72 ILE A CA 1
ATOM 527 C C . ILE A 1 72 ? -18.780 0.675 22.190 1.00 97.38 72 ILE A C 1
ATOM 529 O O . ILE A 1 72 ? -19.516 1.051 23.103 1.00 97.38 72 ILE A O 1
ATOM 533 N N . ASP A 1 73 ? -19.160 -0.228 21.290 1.00 97.62 73 ASP A N 1
ATOM 534 C CA . ASP A 1 73 ? -20.487 -0.841 21.280 1.00 97.62 73 ASP A CA 1
ATOM 535 C C . ASP A 1 73 ? -20.689 -1.745 22.502 1.00 97.62 73 ASP A C 1
ATOM 537 O O . ASP A 1 73 ? -21.724 -1.659 23.164 1.00 97.62 73 ASP A O 1
ATOM 541 N N . ALA A 1 74 ? -19.676 -2.538 22.864 1.00 97.12 74 ALA A N 1
ATOM 542 C CA . ALA A 1 74 ? -19.687 -3.342 24.082 1.00 97.12 74 ALA A CA 1
ATOM 543 C C . ALA A 1 74 ? -19.826 -2.467 25.338 1.00 97.12 74 ALA A C 1
ATOM 545 O O . ALA A 1 74 ? -20.698 -2.716 26.165 1.00 97.12 74 ALA A O 1
ATOM 546 N N . ALA A 1 75 ? -19.042 -1.390 25.447 1.00 97.12 75 ALA A N 1
ATOM 547 C CA . ALA A 1 75 ? -19.125 -0.471 26.580 1.00 97.12 75 ALA A CA 1
ATOM 548 C C . ALA A 1 75 ? -20.506 0.201 26.685 1.00 97.12 75 ALA A C 1
ATOM 550 O O . ALA A 1 75 ? -21.036 0.373 27.782 1.00 97.12 75 ALA A O 1
ATOM 551 N N . ARG A 1 76 ? -21.122 0.564 25.552 1.00 96.62 76 ARG A N 1
ATOM 552 C CA . ARG A 1 76 ? -22.490 1.109 25.529 1.00 96.62 76 ARG A CA 1
ATOM 553 C C . ARG A 1 76 ? -23.513 0.088 26.021 1.00 96.62 76 ARG A C 1
ATOM 555 O O . ARG A 1 76 ? -24.369 0.453 26.822 1.00 96.62 76 ARG A O 1
ATOM 562 N N . ALA A 1 77 ? -23.407 -1.161 25.575 1.00 96.12 77 ALA A N 1
ATOM 563 C CA . ALA A 1 77 ? -24.294 -2.235 26.009 1.00 96.12 77 ALA A CA 1
ATOM 564 C C . ALA A 1 77 ? -24.160 -2.521 27.515 1.00 96.12 77 ALA A C 1
ATOM 566 O O . ALA A 1 77 ? -25.163 -2.724 28.199 1.00 96.12 77 ALA A O 1
ATOM 567 N N . GLU A 1 78 ? -22.939 -2.477 28.058 1.00 95.88 78 GLU A N 1
ATOM 568 C CA . GLU A 1 78 ? -22.712 -2.609 29.501 1.00 95.88 78 GLU A CA 1
ATOM 569 C C . GLU A 1 78 ? -23.360 -1.464 30.290 1.00 95.88 78 GLU A C 1
ATOM 571 O O . GLU A 1 78 ? -24.061 -1.718 31.269 1.00 95.88 78 GLU A O 1
ATOM 576 N N . VAL A 1 79 ? -23.202 -0.211 29.844 1.00 95.75 79 VAL A N 1
ATOM 577 C CA . VAL A 1 79 ? -23.854 0.950 30.479 1.00 95.75 79 VAL A CA 1
ATOM 578 C C . VAL A 1 79 ? -25.377 0.819 30.450 1.00 95.75 79 VAL A C 1
ATOM 580 O O . VAL A 1 79 ? -26.032 1.079 31.457 1.00 95.75 79 VAL A O 1
ATOM 583 N N . GLU A 1 80 ? -25.954 0.388 29.328 1.00 94.75 80 GLU A N 1
ATOM 584 C CA . GLU A 1 80 ? -27.400 0.172 29.210 1.00 94.75 80 GLU A CA 1
ATOM 585 C C . GLU A 1 80 ? -27.897 -0.913 30.178 1.00 94.75 80 GLU A C 1
ATOM 587 O O . GLU A 1 80 ? -28.907 -0.720 30.857 1.00 94.75 80 GLU A O 1
ATOM 592 N N . SER A 1 81 ? -27.154 -2.016 30.316 1.00 91.12 81 SER A N 1
ATOM 593 C CA . SER A 1 81 ? -27.472 -3.072 31.281 1.00 91.12 81 SER A CA 1
ATOM 594 C C . SER A 1 81 ? -27.396 -2.583 32.730 1.00 91.12 81 SER A C 1
ATOM 596 O O . SER A 1 81 ? -28.251 -2.950 33.538 1.00 91.12 81 SER A O 1
ATOM 598 N N . LEU A 1 82 ? -26.392 -1.768 33.072 1.00 93.12 82 LEU A N 1
ATOM 599 C CA . LEU A 1 82 ? -26.251 -1.196 34.413 1.00 93.12 82 LEU A CA 1
ATOM 600 C C . LEU A 1 82 ? -27.433 -0.280 34.740 1.00 93.12 82 LEU A C 1
ATOM 602 O O . LEU A 1 82 ? -28.092 -0.488 35.759 1.00 93.12 82 LEU A O 1
ATOM 606 N N . ILE A 1 83 ? -27.783 0.633 33.828 1.00 91.50 83 ILE A N 1
ATOM 607 C CA . ILE A 1 83 ? -28.938 1.527 33.987 1.00 91.50 83 ILE A CA 1
ATOM 608 C C . ILE A 1 83 ? -30.227 0.717 34.162 1.00 91.50 83 ILE A C 1
ATOM 610 O O . ILE A 1 83 ? -31.019 1.005 35.058 1.00 91.50 83 ILE A O 1
ATOM 614 N N . ALA A 1 84 ? -30.448 -0.314 33.341 1.00 90.38 84 ALA A N 1
ATOM 615 C CA . ALA A 1 84 ? -31.631 -1.164 33.456 1.00 90.38 84 ALA A CA 1
ATOM 616 C C . ALA A 1 84 ? -31.709 -1.862 34.825 1.00 90.38 84 ALA A C 1
ATOM 618 O O . ALA A 1 84 ? -32.787 -1.936 35.421 1.00 90.38 84 ALA A O 1
ATOM 619 N N . SER A 1 85 ? -30.571 -2.338 35.340 1.00 84.25 85 SER A N 1
ATOM 620 C CA . SER A 1 85 ? -30.502 -2.977 36.655 1.00 84.25 85 SER A CA 1
ATOM 621 C C . SER A 1 85 ? -30.755 -1.996 37.806 1.00 84.25 85 SER A C 1
ATOM 623 O O . SER A 1 85 ? -31.553 -2.307 38.687 1.00 84.25 85 SER A O 1
ATOM 625 N N . GLU A 1 86 ? -30.191 -0.784 37.759 1.00 83.12 86 GLU A N 1
ATOM 626 C CA . GLU A 1 86 ? -30.416 0.259 38.771 1.00 83.12 86 GLU A CA 1
ATOM 627 C C . GLU A 1 86 ? -31.864 0.766 38.757 1.00 83.12 86 GLU A C 1
ATOM 629 O O . GLU A 1 86 ? -32.463 0.990 39.811 1.00 83.12 86 GLU A O 1
ATOM 634 N N . VAL A 1 87 ? -32.480 0.906 37.579 1.00 84.31 87 VAL A N 1
ATOM 635 C CA . VAL A 1 87 ? -33.907 1.246 37.465 1.00 84.31 87 VAL A CA 1
ATOM 636 C C . VAL A 1 87 ? -34.780 0.149 38.082 1.00 84.31 87 VAL A C 1
ATOM 638 O O . VAL A 1 87 ? -35.726 0.453 38.808 1.00 84.31 87 VAL A O 1
ATOM 641 N N . ALA A 1 88 ? -34.466 -1.127 37.845 1.00 81.56 88 ALA A N 1
ATOM 642 C CA . ALA A 1 88 ? -35.197 -2.234 38.459 1.00 81.56 88 ALA A CA 1
ATOM 643 C C . ALA A 1 88 ? -35.024 -2.264 39.989 1.00 81.56 88 ALA A C 1
ATOM 645 O O . ALA A 1 88 ? -35.994 -2.475 40.723 1.00 81.56 88 ALA A O 1
ATOM 646 N N . GLU A 1 89 ? -33.811 -2.010 40.481 1.00 82.25 89 GLU A N 1
ATOM 647 C CA . GLU A 1 89 ? -33.513 -1.991 41.912 1.00 82.25 89 GLU A CA 1
ATOM 648 C C . GLU A 1 89 ? -34.231 -0.829 42.618 1.00 82.25 89 GLU A C 1
ATOM 650 O O . GLU A 1 89 ? -34.931 -1.038 43.612 1.00 82.25 89 GLU A O 1
ATOM 655 N N . THR A 1 90 ? -34.168 0.380 42.054 1.00 72.69 90 THR A N 1
ATOM 656 C CA . THR A 1 90 ? -34.875 1.568 42.569 1.00 72.69 90 THR A CA 1
ATOM 657 C C . THR A 1 90 ? -36.399 1.423 42.515 1.00 72.69 90 THR A C 1
ATOM 659 O O . THR A 1 90 ? -37.086 1.853 43.445 1.00 72.69 90 THR A O 1
ATOM 662 N N . ALA A 1 91 ? -36.946 0.749 41.498 1.00 72.62 91 ALA A N 1
ATOM 663 C CA . ALA A 1 91 ? -38.368 0.414 41.438 1.00 72.62 91 ALA A CA 1
ATOM 664 C C . ALA A 1 91 ? -38.787 -0.568 42.550 1.00 72.62 91 ALA A C 1
ATOM 666 O O . ALA A 1 91 ? -39.893 -0.459 43.072 1.00 72.62 91 ALA A O 1
ATOM 667 N N . SER A 1 92 ? -37.906 -1.483 42.972 1.00 68.88 92 SER A N 1
ATOM 668 C CA . SER A 1 92 ? -38.178 -2.396 44.096 1.00 68.88 92 SER A CA 1
ATOM 669 C C . SER A 1 92 ? -38.125 -1.705 45.468 1.00 68.88 92 SER A C 1
ATOM 671 O O . SER A 1 92 ? -38.844 -2.093 46.389 1.00 68.88 92 SER A O 1
ATOM 673 N N . LEU A 1 93 ? -37.305 -0.654 45.594 1.00 67.00 93 LEU A N 1
ATOM 674 C CA . LEU A 1 93 ? -37.073 0.099 46.833 1.00 67.00 93 LEU A CA 1
ATOM 675 C C . LEU A 1 93 ? -38.060 1.251 47.059 1.00 67.00 93 LEU A C 1
ATOM 677 O O . LEU A 1 93 ? -37.942 1.965 48.055 1.00 67.00 93 LEU A O 1
ATOM 681 N N . THR A 1 94 ? -39.051 1.424 46.182 1.00 60.53 94 THR A N 1
ATOM 682 C CA . THR A 1 94 ? -40.203 2.303 46.422 1.00 60.53 94 THR A CA 1
ATOM 683 C C . THR A 1 94 ? -41.412 1.470 46.854 1.00 60.53 94 THR A C 1
ATOM 685 O O . THR A 1 94 ? -42.322 1.234 46.058 1.00 60.53 94 THR A O 1
ATOM 688 N N . PRO A 1 95 ? -41.485 1.005 48.120 1.00 50.78 95 PRO A N 1
ATOM 689 C CA . PRO A 1 95 ? -42.767 0.581 48.639 1.00 50.78 95 PRO A CA 1
ATOM 690 C C . PRO A 1 95 ? -43.658 1.822 48.617 1.00 50.78 95 PRO A C 1
ATOM 692 O O . PRO A 1 95 ? -43.315 2.854 49.197 1.00 50.78 95 PRO A O 1
ATOM 695 N N . ALA A 1 96 ? -44.794 1.738 47.925 1.00 53.53 96 ALA A N 1
ATOM 696 C CA . ALA A 1 96 ? -45.889 2.656 48.176 1.00 53.53 96 ALA A CA 1
ATOM 697 C C . ALA A 1 96 ? -46.102 2.649 49.690 1.00 53.53 96 ALA A C 1
ATOM 699 O O . ALA A 1 96 ? -46.431 1.604 50.254 1.00 53.53 96 ALA A O 1
ATOM 700 N N . THR A 1 97 ? -45.821 3.771 50.356 1.00 53.38 97 THR A N 1
ATOM 701 C CA . THR A 1 97 ? -46.160 3.954 51.763 1.00 53.38 97 THR A CA 1
ATOM 702 C C . THR A 1 97 ? -47.620 3.527 51.887 1.00 53.38 97 THR A C 1
ATOM 704 O O . THR A 1 97 ? -48.453 4.151 51.224 1.00 53.38 97 THR A O 1
ATOM 707 N N . PRO A 1 98 ? -47.960 2.444 52.614 1.00 47.50 98 PRO A N 1
ATOM 708 C CA . PRO A 1 98 ? -49.359 2.106 52.791 1.00 47.50 98 PRO A CA 1
ATOM 709 C C . PRO A 1 98 ? -50.002 3.326 53.438 1.00 47.50 98 PRO A C 1
ATOM 711 O O . PRO A 1 98 ? -49.475 3.815 54.439 1.00 47.50 98 PRO A O 1
ATOM 714 N N . ASP A 1 99 ? -51.053 3.844 52.795 1.00 49.59 99 ASP A N 1
ATOM 715 C CA . ASP A 1 99 ? -51.904 4.945 53.241 1.00 49.59 99 ASP A CA 1
ATOM 716 C C . ASP A 1 99 ? -51.853 5.089 54.766 1.00 49.59 99 ASP A C 1
ATOM 718 O O . ASP A 1 99 ? -52.479 4.324 55.507 1.00 49.59 99 ASP A O 1
ATOM 722 N N . ALA A 1 100 ? -51.067 6.054 55.252 1.00 46.59 100 ALA A N 1
ATOM 723 C CA . ALA A 1 100 ? -51.134 6.470 56.639 1.00 46.59 100 ALA A CA 1
ATOM 724 C C . ALA A 1 100 ? -52.480 7.181 56.783 1.00 46.59 100 ALA A C 1
ATOM 726 O O . ALA A 1 100 ? -52.601 8.385 56.548 1.00 46.59 100 ALA A O 1
ATOM 727 N N . THR A 1 101 ? -53.511 6.383 57.065 1.00 39.16 101 THR A N 1
ATOM 728 C CA . THR A 1 101 ? -54.877 6.834 57.286 1.00 39.16 101 THR A CA 1
ATOM 729 C C . THR A 1 101 ? -54.859 8.051 58.204 1.00 39.16 101 THR A C 1
ATOM 731 O O . THR A 1 101 ? -54.224 8.063 59.259 1.00 39.16 101 THR A O 1
ATOM 734 N N . SER A 1 102 ? -55.516 9.109 57.741 1.00 52.81 102 SER A N 1
ATOM 735 C CA . SER A 1 102 ? -55.574 10.412 58.386 1.00 52.81 102 SER A CA 1
ATOM 736 C C . SER A 1 102 ? -56.139 10.307 59.804 1.00 52.81 102 SER A C 1
ATOM 738 O O . SER A 1 102 ? -57.356 10.228 59.969 1.00 52.81 102 SER A O 1
ATOM 740 N N . ASP A 1 103 ? -55.290 10.384 60.831 1.00 46.34 103 ASP A N 1
ATOM 741 C CA . ASP A 1 103 ? -55.761 10.739 62.170 1.00 46.34 103 ASP A CA 1
ATOM 742 C C . ASP A 1 103 ? -55.878 12.266 62.240 1.00 46.34 103 ASP A C 1
ATOM 744 O O . ASP A 1 103 ? -54.905 13.017 62.325 1.00 46.34 103 ASP A O 1
ATOM 748 N N . LYS A 1 104 ? -57.107 12.739 62.048 1.00 50.66 104 LYS A N 1
ATOM 749 C CA . LYS A 1 104 ? -57.468 14.154 61.990 1.00 50.66 104 LYS A CA 1
ATOM 750 C C . LYS A 1 104 ? -57.294 14.771 63.386 1.00 50.66 104 LYS A C 1
ATOM 752 O O . LYS A 1 104 ? -58.030 14.377 6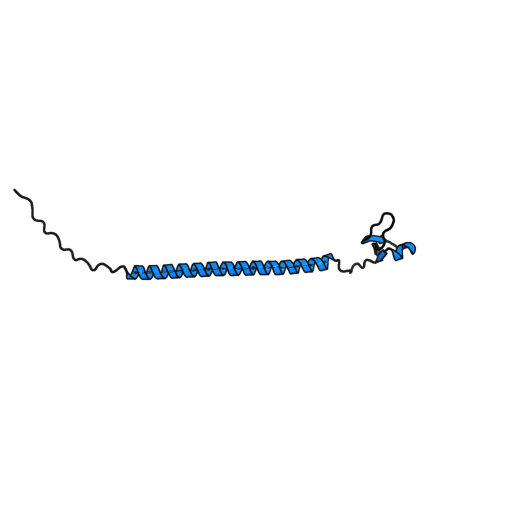4.292 1.00 50.66 104 LYS A O 1
ATOM 757 N N . PRO A 1 105 ? -56.423 15.777 63.597 1.00 44.44 105 PRO A N 1
ATOM 758 C CA . PRO A 1 105 ? -56.323 16.417 64.900 1.00 44.44 105 PRO A CA 1
ATOM 759 C C . PRO A 1 105 ? -57.630 17.159 65.211 1.00 44.44 105 PRO A C 1
ATOM 761 O O . PRO A 1 105 ? -58.048 18.083 64.508 1.00 44.44 105 PRO A O 1
ATOM 764 N N . LYS A 1 106 ? -58.302 16.714 66.275 1.00 49.72 106 LYS A N 1
ATOM 765 C CA . LYS A 1 106 ? -59.510 17.320 66.836 1.00 49.72 106 LYS A CA 1
ATOM 766 C C . LYS A 1 106 ? -59.176 18.725 67.341 1.00 49.72 106 LYS A C 1
ATOM 768 O O . LYS A 1 106 ? -58.499 18.882 68.351 1.00 49.72 106 LYS A O 1
ATOM 773 N N . ALA A 1 107 ? -59.670 19.744 66.645 1.00 55.16 107 ALA A N 1
ATOM 774 C CA . ALA A 1 107 ? -59.632 21.119 67.121 1.00 55.16 107 ALA A CA 1
ATOM 775 C C . ALA A 1 107 ? -60.492 21.262 68.390 1.00 55.16 107 ALA A C 1
ATOM 777 O O . ALA A 1 107 ? -61.693 20.990 68.364 1.00 55.16 107 ALA A O 1
ATOM 778 N N . THR A 1 108 ? -59.896 21.724 69.487 1.00 54.66 108 THR A N 1
ATOM 779 C CA . THR A 1 108 ? -60.615 22.302 70.631 1.00 54.66 108 THR A CA 1
ATOM 780 C C . THR A 1 108 ? -60.296 23.802 70.717 1.00 54.66 108 THR A C 1
ATOM 782 O O . THR A 1 108 ? -59.147 24.197 70.506 1.00 54.66 108 THR A O 1
ATOM 785 N N . PRO A 1 109 ? -61.300 24.673 70.938 1.00 55.22 109 PRO A N 1
ATOM 786 C CA . PRO A 1 109 ? -61.136 26.116 70.804 1.00 55.22 109 PRO A CA 1
ATOM 787 C C . PRO A 1 109 ? -60.574 26.775 72.075 1.00 55.22 109 PRO A C 1
ATOM 789 O O . PRO A 1 109 ? -60.757 26.293 73.190 1.00 55.22 109 PRO A O 1
ATOM 792 N N . LYS A 1 110 ? -59.911 27.919 71.862 1.00 54.31 110 LYS A N 1
ATOM 793 C CA . LYS A 1 110 ? -59.382 28.869 72.860 1.00 54.31 110 LYS A CA 1
ATOM 794 C C . LYS A 1 110 ? -60.452 29.350 73.857 1.00 54.31 110 LYS A C 1
ATOM 796 O O . LYS A 1 110 ? -61.571 29.625 73.432 1.00 54.31 110 LYS A O 1
ATOM 801 N N . GLY A 1 111 ? -60.063 29.666 75.099 1.00 47.34 111 GLY A N 1
ATOM 802 C CA . GLY A 1 111 ? -60.821 30.637 75.902 1.00 47.34 111 GLY A CA 1
ATOM 803 C C . GLY A 1 111 ? -60.545 30.689 77.410 1.00 47.34 111 GLY A C 1
ATOM 804 O O . GLY A 1 111 ? -61.031 29.822 78.120 1.00 47.34 111 GLY A O 1
ATOM 805 N N . LYS A 1 112 ? -59.915 31.806 77.816 1.00 40.84 112 LYS A N 1
ATOM 806 C CA . LYS A 1 112 ? -59.824 32.465 79.141 1.00 40.84 112 LYS A CA 1
ATOM 807 C C . LYS A 1 112 ? -59.048 31.798 80.275 1.00 40.84 112 LYS A C 1
ATOM 809 O O . LYS A 1 112 ? -59.427 30.701 80.719 1.00 40.84 112 LYS A O 1
#

pLDDT: mean 81.66, std 17.59, range [39.16, 98.19]

Radius of gyration: 44.52 Å; chains: 1; bounding box: 94×37×116 Å

Organism: NCBI:txid645616

Foldseek 3Di:
DWWKAFCADDDPGDHRDIDDDPDDDPVCVVGIDTDDPPDPDVVNVVVVVVVVVVVVVVVVVVVVVVVVVVVVVVVVVVVVVVVVVVVVVVVVVDDPPPPPDDPDPDDDDDDD

Secondary structure (DSSP, 8-state):
-EEEEESS-BTTB-TT-EEEESS--GGGTTTEEE--TTS--HHHHHHHHHHHHHHHHHHHHHHHHHHHHHHHHHHHHHHHHHHHHHHHHHHHT-------------------